Protein AF-A0A0J8RF23-F1 (afdb_monomer_lite)

Foldseek 3Di:
DDDPVVVVVVVVVVVVVVVVVVVCVVVCVLVVLVVCLVVQAAPVRDGQDQCDPVDNVVSVVVSSVCNVCVCLPVCPPVVNVVVVVVVVVVVVVVVVVLVVCLPDPVCAPPPSNPDNDDDD

Secondary structure (DSSP, 8-state):
---HHHHHHHHHHHHHHHHHHHHHHHTSHHHHHHHHHHHTB-TTSPBPPS-SSS-HHHHHHHHHHHHHHHHHHS-SSHHHHHHHHHHHHHHHHHHHHHHHHHHSGGGTTSTT-S--SPP-

pLDD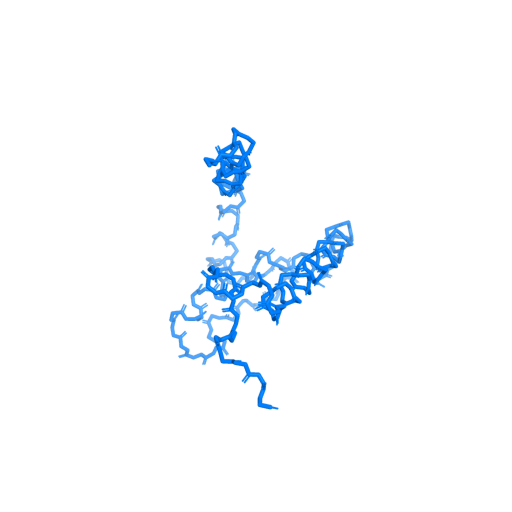T: mean 87.04, std 8.85, range [48.12, 95.38]

Sequence (120 aa):
MPSPLMFCILAFSGWALISMFYFTYRNGHLASLQQIIDSGILPGGERLEAAITGVSLLDQILVSFIPFFYPIVDGSTPNLSLQSVNFAGTLAAIWTLVSLEAMRAGSRGRLIAIYDKPWK

Organism: NCBI:txid396776

Structure (mmCIF, N/CA/C/O backbone):
data_AF-A0A0J8RF23-F1
#
_entry.id   AF-A0A0J8RF23-F1
#
loop_
_atom_site.group_PDB
_atom_site.id
_atom_site.type_symbol
_atom_site.label_atom_id
_atom_site.label_alt_id
_atom_site.label_comp_id
_atom_site.label_asym_id
_atom_site.label_entity_id
_atom_site.label_seq_id
_atom_site.pdbx_PDB_ins_code
_atom_site.Cartn_x
_atom_site.Cartn_y
_atom_site.Cartn_z
_atom_site.occupancy
_atom_site.B_iso_or_equiv
_atom_site.auth_seq_id
_atom_site.auth_comp_id
_atom_site.auth_asym_id
_atom_site.auth_atom_id
_atom_site.pdbx_PDB_model_num
ATOM 1 N N . MET A 1 1 ? 16.585 11.578 -28.214 1.00 56.00 1 MET A N 1
ATOM 2 C CA . MET A 1 1 ? 16.085 12.664 -27.344 1.00 56.00 1 MET A CA 1
ATOM 3 C C . MET A 1 1 ? 14.808 12.171 -26.679 1.00 56.00 1 MET A C 1
ATOM 5 O O . MET A 1 1 ? 14.023 11.545 -27.387 1.00 56.00 1 MET A O 1
ATOM 9 N N . PRO A 1 2 ? 14.620 12.345 -25.360 1.00 73.25 2 PRO A N 1
ATOM 10 C CA . PRO A 1 2 ? 13.382 11.937 -24.699 1.00 73.25 2 PRO A CA 1
ATOM 11 C C . PRO A 1 2 ? 12.194 12.702 -25.292 1.00 73.25 2 PRO A C 1
ATOM 13 O O . PRO A 1 2 ? 12.288 13.904 -25.536 1.00 73.25 2 PRO A O 1
ATOM 16 N N . SER A 1 3 ? 11.101 11.995 -25.578 1.00 88.25 3 SER A N 1
ATOM 17 C CA . SER A 1 3 ? 9.899 12.609 -26.137 1.00 88.25 3 SER A CA 1
ATOM 18 C C . SER A 1 3 ? 9.206 13.482 -25.080 1.00 88.25 3 SER A C 1
ATOM 20 O O . SER A 1 3 ? 9.262 13.159 -23.891 1.00 88.25 3 SER A O 1
ATOM 22 N N . PRO A 1 4 ? 8.510 14.564 -25.474 1.00 87.75 4 PRO A N 1
ATOM 23 C CA . PRO A 1 4 ? 7.766 15.412 -24.535 1.00 87.75 4 PRO A CA 1
ATOM 24 C C . PRO A 1 4 ? 6.746 14.614 -23.701 1.00 87.75 4 PRO A C 1
ATOM 26 O O . PRO A 1 4 ? 6.543 14.890 -22.523 1.00 87.75 4 PRO A O 1
ATOM 29 N N . LEU A 1 5 ? 6.185 13.552 -24.285 1.00 91.06 5 LEU A N 1
ATOM 30 C CA . LEU A 1 5 ? 5.234 12.643 -23.645 1.00 91.06 5 LEU A CA 1
ATOM 31 C C . LEU A 1 5 ? 5.846 11.913 -22.431 1.00 91.06 5 LEU A C 1
ATOM 33 O O . LEU A 1 5 ? 5.171 11.736 -21.419 1.00 91.06 5 LEU A O 1
ATOM 37 N N . MET A 1 6 ? 7.136 11.561 -22.481 1.00 88.12 6 MET A N 1
ATOM 38 C CA . MET A 1 6 ? 7.831 10.908 -21.364 1.00 88.12 6 MET A CA 1
ATOM 39 C C . MET A 1 6 ? 7.829 11.782 -20.104 1.00 88.12 6 MET A C 1
ATOM 41 O O . MET A 1 6 ? 7.566 11.291 -19.008 1.00 88.12 6 MET A O 1
ATOM 45 N N . PHE A 1 7 ? 8.073 13.084 -20.260 1.00 89.94 7 PHE A N 1
ATOM 46 C CA . PHE A 1 7 ? 8.054 14.027 -19.142 1.00 89.94 7 PHE A CA 1
ATOM 47 C C . PHE A 1 7 ? 6.647 14.199 -18.572 1.00 89.94 7 PHE A C 1
ATOM 49 O O . PHE A 1 7 ? 6.491 14.236 -17.354 1.00 89.94 7 PHE A O 1
ATOM 56 N N . CYS A 1 8 ? 5.620 14.227 -19.428 1.00 93.62 8 CYS A N 1
ATOM 57 C CA . CYS A 1 8 ? 4.230 14.268 -18.981 1.00 93.62 8 CYS A CA 1
ATOM 58 C C . CYS A 1 8 ? 3.862 13.030 -18.153 1.00 93.62 8 CYS A C 1
ATOM 60 O O . CYS A 1 8 ? 3.289 13.179 -17.079 1.00 93.62 8 CYS A O 1
ATOM 62 N N . ILE A 1 9 ? 4.225 11.822 -18.605 1.00 92.12 9 ILE A N 1
ATOM 63 C CA . ILE A 1 9 ? 3.955 10.583 -17.854 1.00 92.12 9 ILE A CA 1
ATOM 64 C C . ILE A 1 9 ? 4.638 10.618 -16.485 1.00 92.12 9 ILE A C 1
ATOM 66 O O . ILE A 1 9 ? 3.999 10.317 -15.480 1.00 92.12 9 ILE A O 1
ATOM 70 N N . LEU A 1 10 ? 5.914 11.011 -16.424 1.00 91.44 10 LEU A N 1
ATOM 71 C CA . LEU A 1 10 ? 6.646 11.086 -15.158 1.00 91.44 10 LEU A CA 1
ATOM 72 C C . LEU A 1 10 ? 6.042 12.128 -14.209 1.00 91.44 10 LEU A C 1
ATOM 74 O O . LEU A 1 10 ? 5.865 11.845 -13.024 1.00 91.44 10 LEU A O 1
ATOM 78 N N . ALA A 1 11 ? 5.669 13.300 -14.727 1.00 93.69 11 ALA A N 1
ATOM 79 C CA . ALA A 1 11 ? 5.024 14.345 -13.941 1.00 93.69 11 ALA A CA 1
ATOM 80 C C . ALA A 1 11 ? 3.664 13.888 -13.393 1.00 93.69 11 ALA A C 1
ATOM 82 O O . ALA A 1 11 ? 3.404 14.042 -12.200 1.00 93.69 11 ALA A O 1
ATOM 83 N N . PHE A 1 12 ? 2.819 13.269 -14.226 1.00 95.25 12 PHE A N 1
ATOM 84 C CA . PHE A 1 12 ? 1.523 12.750 -13.786 1.00 95.25 12 PHE A CA 1
ATOM 85 C C . PHE A 1 12 ? 1.660 11.593 -12.800 1.00 95.25 12 PHE A C 1
ATOM 87 O O . PHE A 1 12 ? 0.909 11.544 -11.832 1.00 95.25 12 PHE A O 1
ATOM 94 N N . SER A 1 13 ? 2.631 10.698 -12.991 1.00 91.75 13 SER A N 1
ATOM 95 C CA . SER A 1 13 ? 2.901 9.617 -12.040 1.00 91.75 13 SER A CA 1
ATOM 96 C C . SER A 1 13 ? 3.359 10.161 -10.686 1.00 91.75 13 SER A C 1
ATOM 98 O O . SER A 1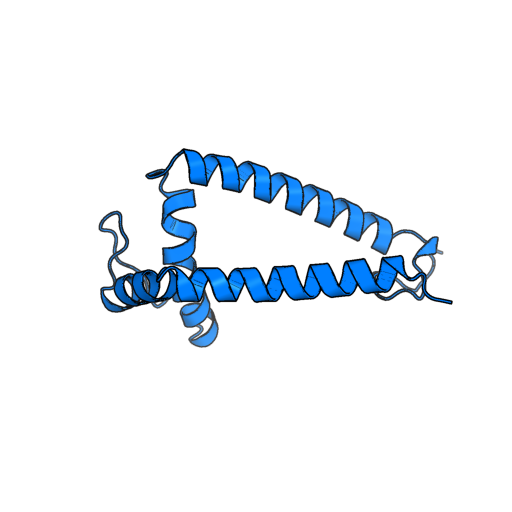 13 ? 2.882 9.703 -9.650 1.00 91.75 13 SER A O 1
ATOM 100 N N . GLY A 1 14 ? 4.259 11.150 -10.679 1.00 93.38 14 GLY A N 1
ATOM 101 C CA . GLY A 1 14 ? 4.708 11.804 -9.449 1.00 93.38 14 GLY A CA 1
ATOM 102 C C . GLY A 1 14 ? 3.565 12.529 -8.739 1.00 93.38 14 GLY A C 1
ATOM 103 O O . GLY A 1 14 ? 3.375 12.366 -7.535 1.00 93.38 14 GLY A O 1
ATOM 104 N N . TRP A 1 15 ? 2.747 13.264 -9.497 1.00 95.38 15 TRP A N 1
ATOM 105 C CA . TRP A 1 15 ? 1.552 13.920 -8.973 1.00 95.38 15 TRP A CA 1
ATOM 106 C C . TRP A 1 15 ? 0.548 12.922 -8.391 1.00 95.38 15 TRP A C 1
ATOM 108 O O . TRP A 1 15 ? 0.058 13.134 -7.284 1.00 95.38 15 TRP A O 1
ATOM 118 N N . ALA A 1 16 ? 0.269 11.820 -9.093 1.00 92.00 16 ALA A N 1
ATOM 119 C CA . ALA A 1 16 ? -0.657 10.789 -8.636 1.00 92.00 16 ALA A CA 1
ATOM 120 C C . ALA A 1 16 ? -0.241 10.242 -7.261 1.00 92.00 16 ALA A C 1
ATOM 122 O O . ALA A 1 16 ? -1.064 10.225 -6.344 1.00 92.00 16 ALA A O 1
ATOM 123 N N . LEU A 1 17 ? 1.044 9.910 -7.084 1.00 90.25 17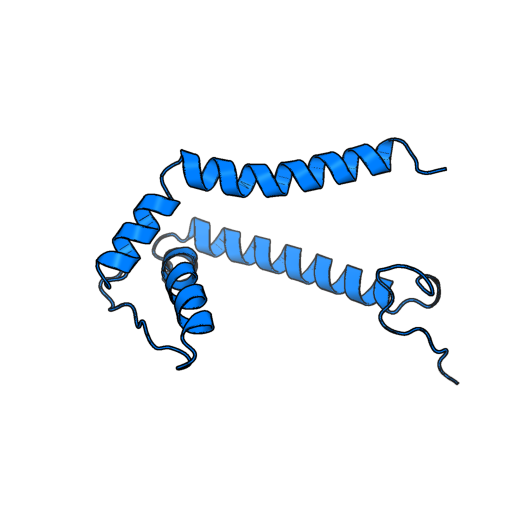 LEU A N 1
ATOM 124 C CA . LEU A 1 17 ? 1.585 9.443 -5.804 1.00 90.25 17 LEU A CA 1
ATOM 125 C C . LEU A 1 17 ? 1.409 10.482 -4.690 1.00 90.25 17 LEU A C 1
ATOM 127 O O . LEU A 1 17 ? 0.902 10.151 -3.622 1.00 90.25 17 LEU A O 1
ATOM 131 N N . ILE A 1 18 ? 1.767 11.744 -4.936 1.00 93.88 18 ILE A N 1
ATOM 132 C CA . ILE A 1 18 ? 1.650 12.812 -3.929 1.00 93.88 18 ILE A CA 1
ATOM 133 C C . ILE A 1 18 ? 0.182 13.065 -3.566 1.00 93.88 18 ILE A C 1
ATOM 135 O O . ILE A 1 18 ? -0.165 13.192 -2.389 1.00 93.88 18 ILE A O 1
ATOM 139 N N . SER A 1 19 ? -0.692 13.119 -4.571 1.00 93.31 19 SER A N 1
ATOM 140 C CA . SER A 1 19 ? -2.112 13.410 -4.387 1.00 93.31 19 SER A CA 1
ATOM 141 C C . SER A 1 19 ? -2.822 12.342 -3.553 1.00 93.31 19 SER A C 1
ATOM 143 O O . SER A 1 19 ? -3.653 12.690 -2.716 1.00 93.31 19 SER A O 1
ATOM 145 N N . MET A 1 20 ? -2.444 11.065 -3.693 1.00 88.50 20 MET A N 1
ATOM 146 C CA . MET A 1 20 ? -2.982 9.963 -2.890 1.00 88.50 20 MET A CA 1
ATOM 147 C C . MET A 1 20 ? -2.792 10.213 -1.386 1.00 88.50 20 MET A C 1
ATOM 149 O O . MET A 1 20 ? -3.753 10.142 -0.615 1.00 88.50 20 MET A O 1
ATOM 153 N N . PHE A 1 21 ? -1.578 10.575 -0.962 1.00 86.25 21 PHE A N 1
ATOM 154 C CA . PHE A 1 21 ? -1.300 10.896 0.441 1.00 86.25 21 PHE A CA 1
ATOM 155 C C . PHE A 1 21 ? -1.967 12.202 0.873 1.00 86.25 21 PHE A C 1
ATOM 157 O O . PHE A 1 21 ? -2.541 12.273 1.960 1.00 86.25 21 PHE A O 1
ATOM 164 N N . TYR A 1 22 ? -1.953 13.221 0.009 1.00 92.44 22 TYR A N 1
ATOM 165 C CA . TYR A 1 22 ? -2.566 14.513 0.306 1.00 92.44 22 TYR A CA 1
ATOM 166 C C . TYR A 1 22 ? -4.071 14.393 0.577 1.00 92.44 22 TYR A C 1
ATOM 168 O O . TYR A 1 22 ? -4.562 14.921 1.575 1.00 92.44 22 TYR A O 1
ATOM 176 N N . PHE A 1 23 ? -4.811 13.669 -0.267 1.00 92.00 23 PHE A N 1
ATOM 177 C CA . PHE A 1 23 ? -6.247 13.473 -0.074 1.00 92.00 23 PHE A CA 1
ATOM 178 C C . PHE A 1 23 ? -6.555 12.653 1.179 1.00 92.00 23 PHE A C 1
ATOM 180 O O . PHE A 1 23 ? -7.476 13.014 1.906 1.00 92.00 23 PHE A O 1
ATOM 187 N N . THR A 1 24 ? -5.756 11.623 1.472 1.00 87.25 24 THR A N 1
ATOM 188 C CA . THR A 1 24 ? -5.907 10.784 2.679 1.00 87.25 24 THR A CA 1
ATOM 189 C C . THR A 1 24 ? -5.625 11.561 3.971 1.00 87.25 24 THR A C 1
ATOM 191 O O . THR A 1 24 ? -6.203 11.294 5.024 1.00 87.25 24 THR A O 1
ATOM 194 N N . TYR A 1 25 ? -4.744 12.557 3.911 1.00 88.75 25 TYR A N 1
ATOM 195 C CA . TYR A 1 25 ? -4.542 13.482 5.020 1.00 88.75 25 TYR A CA 1
ATOM 196 C C . TYR A 1 25 ? -5.719 14.459 5.155 1.00 88.75 25 TYR A C 1
ATOM 198 O O . TYR A 1 25 ? -6.256 14.659 6.243 1.00 88.75 25 TYR A O 1
ATOM 206 N N . ARG A 1 26 ? -6.162 15.053 4.041 1.00 92.88 26 ARG A N 1
ATOM 207 C CA . ARG A 1 26 ? -7.204 16.093 4.031 1.00 92.88 26 ARG A CA 1
ATOM 208 C C . ARG A 1 26 ? -8.606 15.586 4.347 1.00 92.88 26 ARG A C 1
ATOM 210 O O . ARG A 1 26 ? -9.400 16.362 4.869 1.00 92.88 26 ARG A O 1
ATOM 217 N N . ASN A 1 27 ? -8.918 14.337 4.024 1.00 90.94 27 ASN A N 1
ATOM 218 C CA . ASN A 1 27 ? -10.224 13.736 4.298 1.00 90.94 27 ASN A CA 1
ATOM 219 C C . ASN A 1 27 ? -10.352 13.195 5.738 1.00 90.94 27 ASN A C 1
ATOM 221 O O . ASN A 1 27 ? -11.396 12.649 6.079 1.00 90.94 27 ASN A O 1
ATOM 225 N N . GLY A 1 28 ? -9.315 13.339 6.574 1.00 90.50 28 GLY A N 1
ATOM 226 C CA . GLY A 1 28 ? -9.318 12.894 7.969 1.00 90.50 28 GLY A CA 1
ATOM 227 C C . GLY A 1 28 ? -9.090 11.393 8.164 1.00 90.50 28 GLY A C 1
ATOM 228 O O . GLY A 1 28 ? -9.044 10.941 9.304 1.00 90.50 28 GLY A O 1
ATOM 229 N N . HIS A 1 29 ? -8.883 10.622 7.091 1.00 88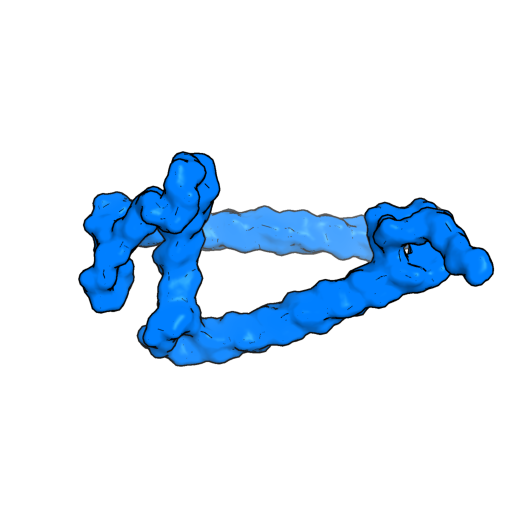.94 29 HIS A N 1
ATOM 230 C CA . HIS A 1 29 ? -8.737 9.168 7.168 1.00 88.94 29 HIS A CA 1
ATOM 231 C C . HIS A 1 29 ? -7.551 8.746 8.043 1.00 88.94 29 HIS A C 1
ATOM 233 O O . HIS A 1 29 ? -7.686 7.855 8.877 1.00 88.94 29 HIS A O 1
ATOM 239 N N . LEU A 1 30 ? -6.404 9.427 7.922 1.00 89.00 30 LEU A N 1
ATOM 240 C CA . LEU A 1 30 ? -5.247 9.156 8.788 1.00 89.00 30 LEU A CA 1
ATOM 241 C C . LEU A 1 30 ? -5.554 9.390 10.274 1.00 89.00 30 LEU A C 1
ATOM 243 O O . LEU A 1 30 ? -5.097 8.623 11.115 1.00 89.00 30 LEU A O 1
ATOM 247 N N . ALA A 1 31 ? -6.348 10.413 10.600 1.00 90.56 31 ALA A N 1
ATOM 248 C CA . ALA A 1 31 ? -6.731 10.687 11.983 1.00 90.56 31 ALA A CA 1
ATOM 249 C C . ALA A 1 31 ? -7.656 9.591 12.536 1.00 90.56 31 ALA A C 1
ATOM 251 O O . ALA A 1 31 ? -7.485 9.168 13.676 1.00 90.56 31 ALA A O 1
ATOM 252 N N . SER A 1 32 ? -8.587 9.083 11.723 1.00 89.69 32 SER A N 1
ATOM 253 C CA . SER A 1 32 ? -9.448 7.957 12.103 1.00 89.69 32 SER A CA 1
ATOM 254 C C . SER A 1 32 ? -8.659 6.664 12.323 1.00 89.69 32 SER A C 1
ATOM 256 O O . SER A 1 32 ? -8.929 5.944 13.279 1.00 89.69 32 SER A O 1
ATOM 258 N N . LEU A 1 33 ? -7.652 6.378 11.490 1.00 90.44 33 LEU A N 1
ATOM 259 C CA . LEU A 1 33 ? -6.777 5.219 11.698 1.00 90.44 33 LEU A CA 1
ATOM 260 C C . LEU A 1 33 ? -5.974 5.343 12.991 1.00 90.44 33 LEU A C 1
ATOM 262 O O . LEU A 1 33 ? -5.887 4.373 13.737 1.00 90.44 33 LEU A O 1
ATOM 266 N N . GLN A 1 34 ? -5.438 6.531 13.283 1.00 90.50 34 GLN A N 1
ATOM 267 C CA . GLN A 1 34 ? -4.709 6.761 14.528 1.00 90.50 34 GLN A CA 1
ATOM 268 C C . GLN A 1 34 ? -5.602 6.517 15.749 1.00 90.50 34 GLN A C 1
ATOM 270 O O . GLN A 1 34 ? -5.180 5.845 16.679 1.00 90.50 34 GLN A O 1
ATOM 275 N N . GLN A 1 35 ? -6.860 6.965 15.712 1.00 91.56 35 GLN A N 1
ATOM 276 C CA . GLN A 1 35 ? -7.824 6.689 16.783 1.00 91.56 35 GLN A CA 1
ATOM 277 C C . GLN A 1 35 ? -8.074 5.187 16.977 1.00 91.56 35 GLN A C 1
ATOM 279 O O . GLN A 1 35 ? -8.167 4.730 18.113 1.00 91.56 35 GLN A O 1
ATOM 284 N N . ILE A 1 36 ? -8.155 4.409 15.891 1.00 90.69 36 ILE A N 1
ATOM 285 C CA . ILE A 1 36 ? -8.308 2.948 15.967 1.00 90.69 36 ILE A CA 1
ATOM 286 C C . ILE A 1 36 ? -7.070 2.319 16.615 1.00 90.69 36 ILE A C 1
ATOM 288 O O . ILE A 1 36 ? -7.207 1.509 17.531 1.00 90.69 36 ILE A O 1
ATOM 292 N N . ILE A 1 37 ? -5.874 2.736 16.194 1.00 90.38 37 ILE A N 1
ATOM 293 C CA . ILE A 1 37 ? -4.603 2.257 16.751 1.00 90.38 37 ILE A CA 1
ATOM 294 C C . ILE A 1 37 ? -4.510 2.584 18.246 1.00 90.38 37 ILE A C 1
ATOM 296 O O . ILE A 1 37 ? -4.217 1.695 19.043 1.00 90.38 37 ILE A O 1
ATOM 300 N N . ASP A 1 38 ? -4.830 3.821 18.633 1.00 90.25 38 ASP A N 1
ATOM 301 C CA . ASP A 1 38 ? -4.794 4.281 20.025 1.00 90.25 38 ASP A CA 1
ATOM 302 C C . ASP A 1 38 ? -5.827 3.552 20.897 1.00 90.25 38 ASP A C 1
ATOM 304 O O . ASP A 1 38 ? -5.564 3.244 22.059 1.00 90.25 38 ASP A O 1
ATOM 308 N N . SER A 1 39 ? -7.004 3.247 20.338 1.00 90.75 39 SER A N 1
ATOM 309 C CA . SER A 1 39 ? -8.043 2.480 21.033 1.00 90.75 39 SER A CA 1
ATOM 310 C C . SER A 1 39 ? -7.688 0.999 21.199 1.00 90.75 39 SER A C 1
ATOM 312 O O . SER A 1 39 ? -8.207 0.341 22.101 1.00 90.75 39 SER A O 1
ATOM 314 N N . GLY A 1 40 ? -6.823 0.461 20.331 1.00 90.38 40 GLY A N 1
ATOM 315 C CA . GLY A 1 40 ? -6.461 -0.955 20.299 1.00 90.38 40 GLY A CA 1
ATOM 316 C C . GLY A 1 40 ? -7.615 -1.895 19.930 1.00 90.38 40 GLY A C 1
ATOM 317 O O . GLY A 1 40 ? -7.508 -3.102 20.157 1.00 90.38 40 GLY A O 1
ATOM 318 N N . ILE A 1 41 ? -8.721 -1.367 19.395 1.00 90.56 41 ILE A N 1
ATOM 319 C CA . ILE A 1 41 ? -9.921 -2.128 19.033 1.00 90.56 41 ILE A CA 1
ATOM 320 C C . ILE A 1 41 ? -10.257 -1.842 17.570 1.00 90.56 41 ILE A C 1
ATOM 322 O O . ILE A 1 41 ? -10.442 -0.695 17.169 1.00 90.56 41 ILE A O 1
ATOM 326 N N . LEU A 1 42 ? -10.337 -2.899 16.767 1.00 89.00 42 LEU A N 1
ATOM 327 C CA . LEU A 1 42 ? -10.722 -2.840 15.364 1.00 89.00 42 LEU A CA 1
ATOM 328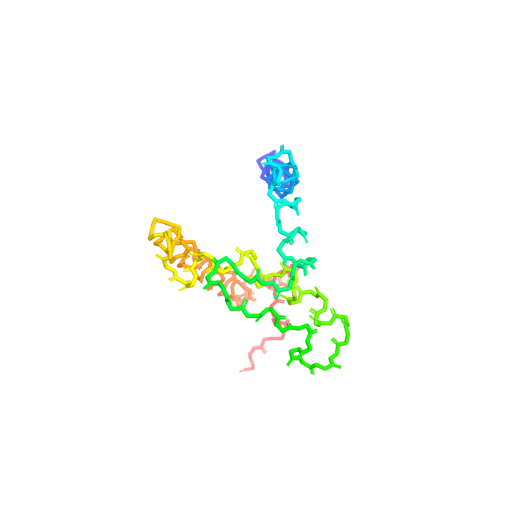 C C . LEU A 1 42 ? -12.217 -2.512 15.217 1.00 89.00 42 LEU A C 1
ATOM 330 O O . LEU A 1 42 ? -12.998 -2.785 16.128 1.00 89.00 42 LEU A O 1
ATOM 334 N N . PRO A 1 43 ? -12.655 -1.980 14.060 1.00 84.75 43 PRO A N 1
ATOM 335 C CA . PRO A 1 43 ? -14.059 -1.629 13.830 1.00 84.75 43 PRO A CA 1
ATOM 336 C C . PRO A 1 43 ? -15.062 -2.770 14.075 1.00 84.75 43 PRO A C 1
ATOM 338 O O . PRO A 1 43 ? -16.200 -2.499 14.445 1.00 84.75 43 PRO A O 1
ATOM 341 N N . GLY A 1 44 ? -14.646 -4.032 13.909 1.00 83.44 44 GLY A N 1
ATOM 342 C CA . GLY A 1 44 ? -15.460 -5.221 14.202 1.00 83.44 44 GLY A CA 1
ATOM 343 C C . GLY A 1 44 ? -15.496 -5.640 15.679 1.00 83.44 44 GLY A C 1
ATOM 344 O O . GLY A 1 44 ? -16.127 -6.637 16.015 1.00 83.44 44 GLY A O 1
ATOM 345 N N . GLY A 1 45 ? -14.833 -4.902 16.578 1.00 85.38 45 GLY A N 1
ATOM 346 C CA . GLY A 1 45 ? -14.769 -5.189 18.018 1.00 85.38 45 GLY A CA 1
ATOM 347 C C . GLY A 1 45 ? -13.623 -6.114 18.442 1.00 85.38 45 GLY A C 1
ATOM 348 O O . GLY A 1 45 ? -13.454 -6.383 19.631 1.00 85.38 45 GLY A O 1
ATOM 349 N N . GLU A 1 46 ? -12.815 -6.586 17.494 1.00 87.88 46 GLU A N 1
ATOM 350 C CA . GLU A 1 46 ? -11.631 -7.407 17.754 1.00 87.88 46 GLU A CA 1
ATOM 351 C C . GLU A 1 46 ? -10.471 -6.566 18.305 1.00 87.88 46 GLU A C 1
ATOM 353 O O . GLU A 1 46 ? -10.357 -5.374 18.024 1.00 87.88 46 GLU A O 1
ATOM 358 N N . ARG A 1 47 ? -9.576 -7.174 19.090 1.00 90.44 47 ARG A N 1
ATOM 359 C CA . ARG A 1 47 ? -8.395 -6.471 19.614 1.00 90.44 47 ARG A CA 1
ATOM 360 C C . ARG A 1 47 ? -7.309 -6.392 18.544 1.00 90.44 47 ARG A C 1
ATOM 362 O O . ARG A 1 47 ? -6.995 -7.392 17.908 1.00 90.44 47 ARG A O 1
ATOM 369 N N . LEU A 1 48 ? -6.703 -5.218 18.395 1.00 87.69 48 LEU A N 1
ATOM 370 C CA . LEU A 1 48 ? -5.542 -5.019 17.535 1.00 87.69 48 LEU A CA 1
ATOM 371 C C . LEU A 1 48 ? -4.288 -5.548 18.239 1.00 87.69 48 LEU A C 1
ATOM 373 O O . LEU A 1 48 ? -3.886 -5.033 19.285 1.00 87.69 48 LEU A O 1
ATOM 377 N N . GLU A 1 49 ? -3.661 -6.575 17.669 1.00 86.38 49 GLU A N 1
ATOM 378 C CA . GLU A 1 49 ? -2.391 -7.082 18.183 1.00 86.38 49 GLU A CA 1
ATOM 379 C C . GLU A 1 49 ? -1.229 -6.179 17.761 1.00 86.38 49 GLU A C 1
ATOM 381 O O . GLU A 1 49 ? -0.990 -5.950 16.577 1.00 86.38 49 GLU A O 1
ATOM 386 N N . ALA A 1 50 ? -0.492 -5.676 18.753 1.00 83.12 50 ALA A N 1
ATOM 387 C CA . ALA A 1 50 ? 0.659 -4.801 18.535 1.00 83.12 50 ALA A CA 1
ATOM 388 C C . ALA A 1 50 ? 1.988 -5.554 18.352 1.00 83.12 50 ALA A C 1
ATOM 390 O O . ALA A 1 50 ? 2.988 -4.938 18.000 1.00 83.12 50 ALA A O 1
ATOM 391 N N . ALA A 1 51 ? 2.013 -6.864 18.612 1.00 86.44 51 ALA A N 1
ATOM 392 C CA . ALA A 1 51 ? 3.201 -7.710 18.533 1.00 86.44 51 ALA A CA 1
ATOM 393 C C . ALA A 1 51 ? 2.919 -8.902 17.610 1.00 86.44 51 ALA A C 1
ATOM 395 O O . ALA A 1 51 ? 2.512 -9.964 18.068 1.00 86.44 51 ALA A O 1
ATOM 396 N N . ILE A 1 52 ? 3.095 -8.699 16.304 1.00 86.50 52 ILE A N 1
ATOM 397 C CA . ILE A 1 52 ? 2.694 -9.662 15.265 1.00 86.50 52 ILE A CA 1
ATOM 398 C C . ILE A 1 52 ? 3.879 -10.543 14.873 1.00 86.50 52 ILE A C 1
ATOM 400 O O . ILE A 1 52 ? 3.772 -11.761 14.762 1.00 86.50 52 ILE A O 1
ATOM 404 N N . THR A 1 53 ? 5.029 -9.913 14.650 1.00 89.38 53 THR A N 1
ATOM 405 C CA . THR A 1 53 ? 6.266 -10.551 14.188 1.00 89.38 53 THR A CA 1
ATOM 406 C C . THR A 1 53 ? 7.345 -10.570 15.266 1.00 89.38 53 THR A C 1
ATOM 408 O O . THR A 1 53 ? 8.300 -11.337 15.158 1.00 89.38 53 THR A O 1
ATOM 411 N N . GLY A 1 54 ? 7.210 -9.734 16.303 1.00 88.88 54 GLY A N 1
ATOM 412 C CA . GLY A 1 54 ? 8.194 -9.567 17.374 1.00 88.88 54 GLY A CA 1
ATOM 413 C C . GLY A 1 54 ? 9.334 -8.607 17.018 1.00 88.88 54 GLY A C 1
ATOM 414 O O . GLY A 1 54 ? 10.196 -8.338 17.856 1.00 88.88 54 GLY A O 1
ATOM 415 N N . VAL A 1 55 ? 9.351 -8.066 15.795 1.00 93.44 55 VAL A N 1
ATOM 416 C CA . VAL A 1 55 ? 10.302 -7.040 15.357 1.00 93.44 55 VAL A CA 1
ATOM 417 C C . VAL A 1 55 ? 9.616 -5.682 15.433 1.00 93.44 55 VAL A C 1
ATOM 419 O O . VAL A 1 55 ? 8.743 -5.380 14.625 1.00 93.44 55 VAL A O 1
ATOM 422 N N . SER A 1 56 ? 10.057 -4.830 16.361 1.00 88.06 56 SER A N 1
ATOM 423 C CA . SER A 1 56 ? 9.381 -3.565 16.697 1.00 88.06 56 SER A CA 1
ATOM 424 C C . SER A 1 56 ? 9.087 -2.658 15.497 1.00 88.06 56 SER A C 1
ATOM 426 O O . SER A 1 56 ? 7.992 -2.114 15.396 1.00 88.06 56 SER A O 1
ATOM 428 N N . LEU A 1 57 ? 10.036 -2.506 14.568 1.00 89.00 57 LEU A N 1
ATOM 429 C CA . LEU A 1 57 ? 9.846 -1.685 13.368 1.00 89.00 57 LEU A CA 1
ATOM 430 C C . LEU A 1 57 ? 8.779 -2.275 12.435 1.00 89.00 57 LEU A C 1
ATOM 432 O O . LEU A 1 57 ? 7.969 -1.548 11.868 1.00 89.00 57 LEU A O 1
ATOM 436 N N . LEU A 1 58 ? 8.795 -3.596 12.266 1.00 89.38 58 LEU A N 1
ATOM 437 C CA . LEU A 1 58 ? 7.884 -4.292 11.365 1.00 89.38 58 LEU A CA 1
ATOM 438 C C . LEU A 1 58 ? 6.468 -4.302 11.945 1.00 89.38 58 LEU A C 1
ATOM 440 O O . LEU A 1 58 ? 5.504 -4.045 11.229 1.00 89.38 58 LEU A O 1
ATOM 444 N N . ASP A 1 59 ? 6.369 -4.492 13.257 1.00 90.62 59 ASP A N 1
ATOM 445 C CA . ASP A 1 59 ? 5.117 -4.442 13.998 1.00 90.62 59 ASP A CA 1
ATOM 446 C C . ASP A 1 59 ? 4.488 -3.043 13.950 1.00 90.62 59 ASP A C 1
ATOM 448 O O . ASP A 1 59 ? 3.299 -2.933 13.678 1.00 90.62 59 ASP A O 1
ATOM 452 N N . GLN A 1 60 ? 5.264 -1.958 14.078 1.00 88.50 60 GLN A N 1
ATOM 453 C CA . GLN A 1 60 ? 4.743 -0.586 13.914 1.00 88.50 60 GLN A CA 1
ATOM 454 C C . GLN A 1 60 ? 4.116 -0.348 12.533 1.00 88.50 60 GLN A C 1
ATOM 456 O O . GLN A 1 60 ? 3.064 0.288 12.409 1.00 88.50 60 GLN A O 1
ATOM 461 N N . ILE A 1 61 ? 4.762 -0.868 11.489 1.00 89.94 61 ILE A N 1
ATOM 462 C CA . ILE A 1 61 ? 4.271 -0.768 10.115 1.00 89.94 61 ILE A CA 1
ATOM 463 C C . ILE A 1 61 ? 2.983 -1.587 9.958 1.00 89.94 61 ILE A C 1
ATOM 465 O O . ILE A 1 61 ? 1.986 -1.084 9.440 1.00 89.94 61 ILE A O 1
ATOM 469 N N . LEU A 1 62 ? 2.974 -2.831 10.438 1.00 89.69 62 LEU A N 1
ATOM 470 C CA . LEU A 1 62 ? 1.818 -3.725 10.349 1.00 89.69 62 LEU A CA 1
ATOM 471 C C . LEU A 1 62 ? 0.614 -3.203 11.141 1.00 89.69 62 LEU A C 1
ATOM 473 O O . LEU A 1 62 ? -0.492 -3.185 10.609 1.00 89.69 62 LEU A O 1
ATOM 477 N N . VAL A 1 63 ? 0.827 -2.704 12.360 1.00 91.81 63 VAL A N 1
ATOM 478 C CA . VAL A 1 63 ? -0.211 -2.095 13.211 1.00 91.81 63 VAL A CA 1
ATOM 479 C C . VAL A 1 63 ? -0.861 -0.893 12.529 1.00 91.81 63 VAL A C 1
ATOM 481 O O . VAL A 1 63 ? -2.052 -0.662 12.703 1.00 91.81 63 VAL A O 1
ATOM 484 N N . SER A 1 64 ? -0.110 -0.162 11.704 1.00 87.88 64 SER A N 1
ATOM 485 C CA . SER A 1 64 ? -0.645 0.952 10.916 1.00 87.88 64 SER A CA 1
ATOM 486 C C . SER A 1 64 ? -1.451 0.477 9.697 1.00 87.88 64 SER A C 1
ATOM 488 O O . SER A 1 64 ? -2.451 1.095 9.329 1.00 87.88 64 SER A O 1
ATOM 490 N N . PHE A 1 65 ? -1.044 -0.629 9.064 1.00 89.88 65 PHE A N 1
ATOM 491 C CA . PHE A 1 65 ? -1.708 -1.173 7.875 1.00 89.88 65 PHE A CA 1
ATOM 492 C C . PHE A 1 65 ? -2.939 -2.033 8.175 1.00 89.88 65 PHE A C 1
ATOM 494 O O . PHE A 1 65 ? -3.869 -2.037 7.370 1.00 89.88 65 PHE A O 1
ATOM 501 N N . ILE A 1 66 ? -2.987 -2.746 9.302 1.00 91.94 66 ILE A N 1
ATOM 502 C CA . ILE A 1 66 ? -4.117 -3.629 9.628 1.00 91.94 66 ILE A CA 1
ATOM 503 C C . ILE A 1 66 ? -5.443 -2.852 9.666 1.00 91.94 66 ILE A C 1
ATOM 505 O O . ILE A 1 66 ? -6.344 -3.227 8.915 1.00 91.94 66 ILE A O 1
ATOM 509 N N . PRO A 1 67 ? -5.584 -1.742 10.419 1.00 91.06 67 PRO A N 1
ATOM 510 C CA . PRO A 1 67 ? -6.815 -0.952 10.424 1.00 91.06 67 PRO A CA 1
ATOM 511 C C . PRO A 1 67 ? -7.183 -0.392 9.046 1.00 91.06 67 PRO A C 1
ATOM 513 O O . PRO A 1 67 ? -8.362 -0.283 8.722 1.00 91.06 67 PRO A O 1
ATOM 516 N N . PHE A 1 68 ? -6.183 -0.069 8.217 1.00 89.19 68 PHE A N 1
ATOM 517 C CA . PHE A 1 68 ? -6.391 0.431 6.857 1.00 89.19 68 PHE A CA 1
ATOM 518 C C . PHE A 1 68 ? -7.031 -0.628 5.948 1.00 89.19 68 PHE A C 1
ATOM 520 O O . PHE A 1 68 ? -7.961 -0.324 5.202 1.00 89.19 68 PHE A O 1
ATOM 527 N N . PHE A 1 69 ? -6.547 -1.872 6.006 1.00 89.31 69 PHE A N 1
ATOM 528 C CA . PHE A 1 69 ? -7.043 -2.966 5.167 1.00 89.31 69 PHE A CA 1
ATOM 529 C C . PHE A 1 69 ? -8.222 -3.732 5.782 1.00 89.31 69 PHE A C 1
ATOM 531 O O . PHE A 1 69 ? -8.903 -4.459 5.061 1.00 89.31 69 PHE A O 1
ATOM 538 N N . TYR A 1 70 ? -8.509 -3.548 7.071 1.00 90.31 70 TYR A N 1
ATOM 539 C CA . TYR A 1 70 ? -9.586 -4.239 7.783 1.00 90.31 70 TYR A CA 1
ATOM 540 C C . TYR A 1 70 ? -10.944 -4.240 7.052 1.00 90.31 70 TYR A C 1
ATOM 542 O O . TYR A 1 70 ? -11.450 -5.330 6.784 1.00 90.31 70 TYR A O 1
ATOM 550 N N . PRO A 1 71 ? -11.520 -3.091 6.626 1.00 88.31 71 PRO A N 1
ATOM 551 C CA . PRO A 1 71 ? -12.836 -3.075 5.973 1.00 88.31 71 PRO A CA 1
ATOM 552 C C . PRO A 1 71 ? -12.865 -3.799 4.619 1.00 88.31 71 PRO A C 1
ATOM 554 O O . PRO A 1 71 ? -13.938 -4.160 4.137 1.00 88.31 71 PRO A O 1
ATOM 557 N N . ILE A 1 72 ? -11.698 -4.017 4.001 1.00 90.38 72 ILE A N 1
ATOM 558 C CA . ILE A 1 72 ? -11.574 -4.773 2.753 1.00 90.38 72 ILE A CA 1
ATOM 559 C C . ILE A 1 72 ? -11.747 -6.273 3.013 1.00 90.38 72 ILE A C 1
ATOM 561 O O . ILE A 1 72 ? -12.355 -6.959 2.190 1.00 90.38 72 ILE A O 1
ATOM 565 N N . VAL A 1 73 ? -11.220 -6.770 4.136 1.00 87.88 73 VAL A N 1
ATOM 566 C CA . VAL A 1 73 ? -11.178 -8.201 4.479 1.00 87.88 73 VAL A CA 1
ATOM 567 C C . VAL A 1 73 ? -12.410 -8.634 5.269 1.00 87.88 73 VAL A C 1
ATOM 569 O O . VAL A 1 73 ? -12.975 -9.682 4.976 1.00 87.88 73 VAL A O 1
ATOM 572 N N . ASP A 1 74 ? -12.850 -7.815 6.224 1.00 87.25 74 ASP A N 1
ATOM 573 C CA . ASP A 1 74 ? -14.016 -8.080 7.078 1.00 87.25 74 ASP A CA 1
ATOM 574 C C . ASP A 1 74 ? -15.342 -8.077 6.290 1.00 87.25 74 ASP A C 1
ATOM 576 O O . ASP A 1 74 ? -16.331 -8.689 6.680 1.00 87.25 74 ASP A O 1
ATOM 580 N N . GLY A 1 75 ? -15.375 -7.419 5.126 1.00 81.50 75 GLY A N 1
ATOM 581 C CA . GLY A 1 75 ? -16.541 -7.443 4.240 1.00 81.50 75 GLY A CA 1
ATOM 582 C C . GLY A 1 75 ? -17.708 -6.570 4.708 1.00 81.50 75 GLY A C 1
ATOM 583 O O . GLY A 1 75 ? -18.738 -6.525 4.035 1.00 81.50 75 GLY A O 1
ATOM 584 N N . SER A 1 76 ? -17.536 -5.798 5.787 1.00 86.62 76 SER A N 1
ATOM 585 C CA . SER A 1 76 ? -18.479 -4.761 6.238 1.00 86.62 76 SER A CA 1
ATOM 586 C C . SER A 1 76 ? -18.813 -3.729 5.153 1.00 86.62 76 SER A C 1
ATOM 588 O O . SER A 1 76 ? -19.869 -3.098 5.194 1.00 86.62 76 SER A O 1
ATOM 590 N N . THR A 1 77 ? -17.956 -3.589 4.135 1.00 88.06 77 THR A N 1
ATOM 591 C CA . THR A 1 77 ? -18.204 -2.757 2.950 1.00 88.06 77 THR A CA 1
ATOM 592 C C . THR A 1 77 ? -17.984 -3.549 1.651 1.00 88.06 77 THR A C 1
ATOM 594 O O . THR A 1 77 ? -16.927 -3.445 1.025 1.00 88.06 77 THR A O 1
ATOM 597 N N . PRO A 1 78 ? -18.998 -4.293 1.161 1.00 89.12 78 PRO A N 1
ATOM 598 C CA . PRO A 1 78 ? -18.849 -5.191 0.008 1.00 89.12 78 PRO A CA 1
ATOM 599 C C . PRO A 1 78 ? -18.332 -4.500 -1.260 1.00 89.12 78 PRO A C 1
ATOM 601 O O . PRO A 1 78 ? -17.597 -5.092 -2.047 1.00 89.12 78 PRO A O 1
ATOM 604 N N . ASN A 1 79 ? -18.679 -3.222 -1.448 1.00 92.38 79 ASN A N 1
ATOM 605 C CA . ASN A 1 79 ? -18.188 -2.414 -2.561 1.00 92.38 79 ASN A CA 1
ATOM 606 C C . ASN A 1 79 ? -16.661 -2.202 -2.510 1.00 92.38 79 ASN A C 1
ATOM 608 O O . ASN A 1 79 ? -16.000 -2.275 -3.543 1.00 92.38 79 ASN A O 1
ATOM 612 N N . LEU A 1 80 ? -16.089 -1.971 -1.321 1.00 89.19 80 LEU A N 1
ATOM 613 C CA . LEU A 1 80 ? -14.639 -1.810 -1.159 1.00 89.19 80 LEU A CA 1
ATOM 614 C C . LEU A 1 80 ? -13.910 -3.143 -1.338 1.00 89.19 80 LEU A C 1
ATOM 616 O O . LEU A 1 80 ? -12.877 -3.181 -2.006 1.00 89.19 80 LEU A O 1
ATOM 620 N N . SER A 1 81 ? -14.470 -4.236 -0.817 1.00 91.81 81 SER A N 1
ATOM 621 C CA . SER A 1 81 ? -13.940 -5.585 -1.042 1.00 91.81 81 SER A CA 1
ATOM 622 C C . SER A 1 81 ? -13.944 -5.962 -2.528 1.00 91.81 81 SER A C 1
ATOM 624 O O . SER A 1 81 ? -12.963 -6.493 -3.035 1.00 91.81 81 SER A O 1
ATOM 626 N N . LEU A 1 82 ? -15.003 -5.641 -3.277 1.00 92.31 82 LEU A N 1
ATOM 627 C CA . LEU A 1 82 ? -15.041 -5.907 -4.719 1.00 92.31 82 LEU A CA 1
ATOM 628 C C . LEU A 1 82 ? -14.041 -5.032 -5.493 1.00 92.31 82 LEU A C 1
ATOM 630 O O . LEU A 1 82 ? -13.349 -5.509 -6.397 1.00 92.31 82 LEU A O 1
ATOM 634 N N . GLN A 1 83 ? -13.928 -3.755 -5.120 1.00 92.62 83 GLN A N 1
ATOM 635 C CA . GLN A 1 83 ? -12.961 -2.837 -5.719 1.00 92.62 83 GLN A CA 1
ATOM 636 C C . GLN A 1 83 ? -11.514 -3.290 -5.472 1.00 92.62 83 GLN A C 1
ATOM 638 O O . GLN A 1 83 ? -10.671 -3.144 -6.362 1.00 92.62 83 GLN A O 1
ATOM 643 N N . SER A 1 84 ? -11.212 -3.861 -4.302 1.00 90.94 84 SER A N 1
ATOM 644 C CA . SER A 1 84 ? -9.871 -4.361 -3.990 1.00 90.94 84 SER A CA 1
ATOM 645 C C . SER A 1 84 ? -9.487 -5.559 -4.858 1.00 90.94 84 SER A C 1
ATOM 647 O O . SER A 1 84 ? -8.347 -5.627 -5.312 1.00 90.94 84 SER A O 1
ATOM 649 N N . VAL A 1 85 ? -10.436 -6.446 -5.181 1.00 91.94 85 VAL A N 1
ATOM 650 C CA . VAL A 1 85 ? -10.216 -7.565 -6.112 1.00 91.94 85 VAL A CA 1
ATOM 651 C C . VAL A 1 85 ? -9.865 -7.048 -7.508 1.00 91.94 85 VAL A C 1
ATOM 653 O O . VAL A 1 85 ? -8.894 -7.507 -8.112 1.00 91.94 85 VAL A O 1
ATOM 656 N N . ASN A 1 86 ? -10.599 -6.051 -8.011 1.00 92.88 86 ASN A N 1
ATOM 657 C CA . ASN A 1 86 ? -10.301 -5.430 -9.305 1.00 92.88 86 ASN A CA 1
ATOM 658 C C . ASN A 1 86 ? -8.911 -4.761 -9.318 1.00 92.88 86 ASN A C 1
ATOM 660 O O . ASN A 1 86 ? -8.116 -4.930 -10.249 1.00 92.88 86 ASN A O 1
ATOM 664 N N . PHE A 1 87 ? -8.586 -4.035 -8.246 1.00 90.62 87 PHE A N 1
ATOM 665 C CA . PHE A 1 87 ? -7.279 -3.408 -8.074 1.00 90.62 87 PHE A CA 1
ATOM 666 C C . PHE A 1 87 ? -6.143 -4.443 -8.028 1.00 90.62 87 PHE A C 1
ATOM 668 O O . PHE A 1 87 ? -5.152 -4.296 -8.745 1.00 90.62 87 PHE A O 1
ATOM 675 N N . ALA A 1 88 ? -6.306 -5.520 -7.257 1.00 92.25 88 ALA A N 1
ATOM 676 C CA . ALA A 1 88 ? -5.339 -6.609 -7.163 1.00 92.25 88 ALA A CA 1
ATOM 677 C C . ALA A 1 88 ? -5.116 -7.297 -8.518 1.00 92.25 88 ALA A C 1
ATOM 679 O O . ALA A 1 88 ? -3.971 -7.543 -8.896 1.00 92.25 88 ALA A O 1
ATOM 680 N N . GLY A 1 89 ? -6.183 -7.540 -9.288 1.00 93.50 89 GLY A N 1
ATOM 681 C CA . GLY A 1 89 ? -6.083 -8.090 -10.643 1.00 93.50 89 GLY A CA 1
ATOM 682 C C . GLY A 1 89 ? -5.287 -7.187 -11.588 1.00 93.50 89 GLY A C 1
ATOM 683 O O . GLY A 1 89 ? -4.410 -7.658 -12.314 1.00 93.50 89 GLY A O 1
ATOM 684 N N . THR A 1 90 ? -5.526 -5.875 -11.526 1.00 94.56 90 THR A N 1
ATOM 685 C CA . THR A 1 90 ? -4.782 -4.888 -12.325 1.00 94.56 90 THR A CA 1
ATOM 686 C C . THR A 1 90 ? -3.301 -4.857 -11.940 1.00 94.56 90 THR A C 1
ATOM 688 O O . THR A 1 90 ? -2.434 -4.897 -12.814 1.00 94.56 90 THR A O 1
ATOM 691 N N . LEU A 1 91 ? -2.990 -4.844 -10.639 1.00 93.81 91 LEU A N 1
ATOM 692 C CA . LEU A 1 91 ? -1.609 -4.899 -10.154 1.00 93.81 91 LEU A CA 1
ATOM 693 C C . LEU A 1 91 ? -0.898 -6.189 -10.572 1.00 93.81 91 LEU A C 1
ATOM 695 O O . LEU A 1 91 ? 0.238 -6.125 -11.036 1.00 93.81 91 LEU A O 1
ATOM 699 N N . ALA A 1 92 ? -1.558 -7.342 -10.455 1.00 94.06 92 ALA A N 1
ATOM 700 C CA . ALA A 1 92 ? -0.997 -8.628 -10.861 1.00 94.06 92 ALA A CA 1
ATOM 701 C C . ALA A 1 92 ? -0.687 -8.670 -12.367 1.00 94.06 92 ALA A C 1
ATOM 703 O O . ALA A 1 92 ? 0.376 -9.149 -12.775 1.00 94.06 92 ALA A O 1
ATOM 704 N N . ALA A 1 93 ? -1.576 -8.119 -13.200 1.00 95.19 93 ALA A N 1
ATOM 705 C CA . ALA A 1 93 ? -1.356 -8.009 -14.638 1.00 95.19 93 ALA A CA 1
ATOM 706 C C . ALA A 1 93 ? -0.154 -7.106 -14.964 1.00 95.19 93 ALA A C 1
ATOM 708 O O . ALA A 1 93 ? 0.731 -7.507 -15.724 1.00 95.19 93 ALA A O 1
ATOM 709 N N . ILE A 1 94 ? -0.077 -5.919 -14.348 1.00 93.12 94 ILE A N 1
ATOM 710 C CA . ILE A 1 94 ? 1.055 -4.995 -14.522 1.00 93.12 94 ILE A CA 1
ATOM 711 C C . ILE A 1 94 ? 2.358 -5.656 -14.072 1.00 93.12 94 ILE A C 1
ATOM 713 O O . ILE A 1 94 ? 3.341 -5.628 -14.809 1.00 93.12 94 ILE A O 1
ATOM 717 N N . TRP A 1 95 ? 2.367 -6.285 -12.897 1.00 91.69 95 TRP A N 1
ATOM 718 C CA . TRP A 1 95 ? 3.541 -6.973 -12.366 1.00 91.69 95 TRP A CA 1
ATOM 719 C C . TRP A 1 95 ? 4.044 -8.062 -13.317 1.00 91.69 95 TRP A C 1
ATOM 721 O O . TRP A 1 95 ? 5.244 -8.158 -13.583 1.00 91.69 95 TRP A O 1
ATOM 731 N N . THR A 1 96 ? 3.125 -8.840 -13.893 1.00 93.75 96 THR A N 1
ATOM 732 C CA . THR A 1 96 ? 3.452 -9.878 -14.877 1.00 93.75 96 THR A CA 1
ATOM 733 C C . THR A 1 96 ? 4.092 -9.274 -16.127 1.00 93.75 96 THR A C 1
ATOM 735 O O . THR A 1 96 ? 5.136 -9.747 -16.570 1.00 93.75 96 THR A O 1
ATOM 738 N N . LEU A 1 97 ? 3.520 -8.196 -16.673 1.00 92.12 97 LEU A N 1
ATOM 739 C CA . LEU A 1 97 ? 4.065 -7.513 -17.852 1.00 92.12 97 LEU A CA 1
ATOM 740 C C . LEU A 1 97 ? 5.451 -6.918 -17.588 1.00 92.12 97 LEU A C 1
ATOM 742 O O . LEU A 1 97 ? 6.357 -7.090 -18.404 1.00 92.12 97 LEU A O 1
ATOM 746 N N . VAL A 1 98 ? 5.630 -6.255 -16.443 1.00 89.75 98 VAL A N 1
ATOM 747 C CA . VAL A 1 98 ? 6.924 -5.697 -16.029 1.00 89.75 98 VAL A CA 1
ATOM 748 C C . VAL A 1 98 ? 7.963 -6.809 -15.901 1.00 89.75 98 VAL A C 1
ATOM 750 O O . VAL A 1 98 ? 9.058 -6.669 -16.438 1.00 89.75 98 VAL A O 1
ATOM 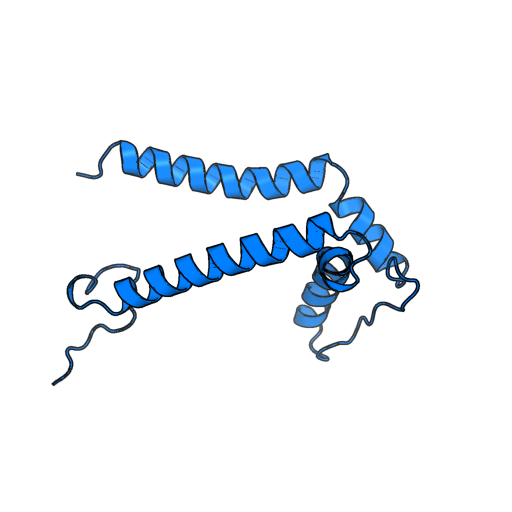753 N N . SER A 1 99 ? 7.611 -7.930 -15.267 1.00 89.56 99 SER A N 1
ATOM 754 C CA . SER A 1 99 ? 8.504 -9.087 -15.106 1.00 89.56 99 SER A CA 1
ATOM 755 C C . SER A 1 99 ? 8.893 -9.709 -16.451 1.00 89.56 99 SER A C 1
ATOM 757 O O . SER A 1 99 ? 10.062 -10.008 -16.687 1.00 89.56 99 SER A O 1
ATOM 759 N N . LEU A 1 100 ? 7.934 -9.864 -17.370 1.00 90.19 100 LEU A N 1
ATOM 760 C CA . LEU A 1 100 ? 8.199 -10.384 -18.713 1.00 90.19 100 LEU A CA 1
ATOM 761 C C . LEU A 1 100 ? 9.134 -9.462 -19.506 1.00 90.19 100 LEU A C 1
ATOM 763 O O . LEU A 1 100 ? 10.099 -9.935 -20.107 1.00 90.19 100 LEU A O 1
ATOM 767 N N . GLU A 1 101 ? 8.893 -8.148 -19.485 1.00 88.75 101 GLU A N 1
ATOM 768 C CA . GLU A 1 101 ? 9.761 -7.183 -20.169 1.00 88.75 101 GLU A CA 1
ATOM 769 C C . GLU A 1 101 ? 11.156 -7.131 -19.530 1.00 88.75 101 GLU A C 1
ATOM 771 O O . GLU A 1 101 ? 12.165 -7.070 -20.234 1.00 88.75 101 GLU A O 1
ATOM 776 N N . ALA A 1 102 ? 11.234 -7.237 -18.206 1.00 86.94 102 ALA A N 1
ATOM 777 C CA . ALA A 1 102 ? 12.477 -7.310 -17.448 1.00 86.94 102 ALA A CA 1
ATOM 778 C C . ALA A 1 102 ? 13.344 -8.535 -17.796 1.00 86.94 102 ALA A C 1
ATOM 780 O O . ALA A 1 102 ? 14.572 -8.470 -17.723 1.00 86.94 102 ALA A O 1
ATOM 781 N N . MET A 1 103 ? 12.721 -9.646 -18.200 1.00 85.69 103 MET A N 1
ATOM 782 C CA . MET A 1 103 ? 13.408 -10.867 -18.640 1.00 85.69 103 MET A CA 1
ATOM 783 C C . MET A 1 103 ? 13.712 -10.888 -20.145 1.00 85.69 103 MET A C 1
ATOM 785 O O . MET A 1 103 ? 14.517 -11.702 -20.608 1.00 85.69 103 MET A O 1
ATOM 789 N N . ARG A 1 104 ? 13.075 -10.019 -20.939 1.00 86.69 104 ARG A N 1
ATOM 790 C CA . ARG A 1 104 ? 13.227 -10.000 -22.397 1.00 86.69 104 ARG A CA 1
ATOM 791 C C . ARG A 1 104 ? 14.657 -9.619 -22.782 1.00 86.69 104 ARG A C 1
ATOM 793 O O . ARG A 1 104 ? 15.175 -8.601 -22.351 1.00 86.69 104 ARG A O 1
ATOM 800 N N . ALA A 1 105 ? 15.285 -10.357 -23.699 1.00 76.94 105 ALA A N 1
ATOM 801 C CA . ALA A 1 105 ? 16.671 -10.080 -24.109 1.00 76.94 105 ALA A CA 1
ATOM 802 C C . ALA A 1 105 ? 16.906 -8.638 -24.621 1.00 76.94 105 ALA A C 1
ATOM 804 O O . ALA A 1 105 ? 18.008 -8.110 -24.500 1.00 76.94 105 ALA A O 1
ATOM 805 N N . GLY A 1 106 ? 15.870 -7.987 -25.163 1.00 77.06 106 GLY A N 1
ATOM 806 C CA . GLY A 1 106 ? 15.924 -6.594 -25.615 1.00 77.06 106 GLY A CA 1
ATOM 807 C C . GLY A 1 106 ? 15.817 -5.534 -24.509 1.00 77.06 106 GLY A C 1
ATOM 808 O O . GLY A 1 106 ? 15.859 -4.348 -24.832 1.00 77.06 106 GLY A O 1
ATOM 809 N N . SER A 1 107 ? 15.656 -5.923 -23.241 1.00 80.25 107 SER A N 1
ATOM 810 C CA . SER A 1 107 ? 15.716 -5.015 -22.090 1.00 80.25 107 SER A CA 1
ATOM 811 C C . SER A 1 107 ? 17.099 -4.962 -21.434 1.00 80.25 107 SER A C 1
ATOM 813 O O . SER A 1 107 ? 17.296 -4.151 -20.532 1.00 80.25 107 SER A O 1
ATOM 815 N N . ARG A 1 108 ? 18.083 -5.738 -21.923 1.00 77.94 108 ARG A N 1
ATOM 816 C CA . ARG A 1 108 ? 19.480 -5.694 -21.452 1.00 77.94 108 ARG A CA 1
ATOM 817 C C . ARG A 1 108 ? 20.024 -4.263 -21.426 1.00 77.94 108 ARG A C 1
ATOM 819 O O . ARG A 1 108 ? 19.827 -3.496 -22.370 1.00 77.94 108 ARG A O 1
ATOM 826 N N . GLY A 1 109 ? 20.692 -3.911 -20.328 1.00 74.62 109 GLY A N 1
ATOM 827 C CA . GLY A 1 109 ? 21.221 -2.566 -20.085 1.00 74.62 109 GLY A CA 1
ATOM 828 C C . GLY A 1 109 ? 20.176 -1.504 -19.711 1.00 74.62 109 GLY A C 1
ATOM 829 O O . GLY A 1 109 ? 20.537 -0.340 -19.554 1.00 74.62 109 GLY A O 1
ATOM 830 N N . ARG A 1 110 ? 18.890 -1.860 -19.562 1.00 80.75 110 ARG A N 1
ATOM 831 C CA . ARG A 1 110 ? 17.846 -0.964 -19.029 1.00 80.75 110 ARG A CA 1
ATOM 832 C C . ARG A 1 110 ? 17.643 -1.204 -17.534 1.00 80.75 110 ARG A C 1
ATOM 834 O O . ARG A 1 110 ? 17.866 -2.303 -17.043 1.00 80.75 110 ARG A O 1
ATOM 841 N N . LEU A 1 111 ? 17.121 -0.192 -16.835 1.00 78.19 111 LEU A N 1
ATOM 842 C CA . LEU A 1 111 ? 16.867 -0.214 -15.382 1.00 78.19 111 LEU A CA 1
ATOM 843 C C . LEU A 1 111 ? 15.974 -1.369 -14.903 1.00 78.19 111 LEU A C 1
ATOM 845 O O . LEU A 1 111 ? 16.026 -1.738 -13.739 1.00 78.19 111 LEU A O 1
ATOM 849 N N . ILE A 1 112 ? 15.146 -1.916 -15.789 1.00 81.06 112 ILE A N 1
ATOM 850 C CA . ILE A 1 112 ? 14.208 -2.995 -15.473 1.00 81.06 112 ILE A CA 1
ATOM 851 C C . ILE A 1 112 ? 14.805 -4.395 -15.659 1.00 81.06 112 ILE A C 1
ATOM 853 O O . ILE A 1 112 ? 14.130 -5.363 -15.349 1.00 81.06 112 ILE A O 1
ATOM 857 N N . ALA A 1 113 ? 16.016 -4.540 -16.204 1.00 83.69 113 ALA A N 1
ATOM 858 C CA . ALA A 1 113 ? 16.562 -5.853 -16.537 1.00 83.69 113 ALA A CA 1
ATOM 859 C C . ALA A 1 113 ? 16.873 -6.679 -15.278 1.00 83.69 113 ALA A C 1
ATOM 861 O O . ALA A 1 113 ? 17.613 -6.228 -14.407 1.00 83.69 113 ALA A O 1
ATOM 862 N N . ILE A 1 114 ? 16.354 -7.911 -15.208 1.00 76.31 114 ILE A N 1
ATOM 863 C CA . ILE A 1 114 ? 16.618 -8.828 -14.081 1.00 76.31 114 ILE A CA 1
ATOM 864 C C . ILE A 1 114 ? 17.915 -9.632 -14.292 1.00 76.31 114 ILE A C 1
ATOM 866 O O . ILE A 1 114 ? 18.596 -9.964 -13.324 1.00 76.31 114 ILE A O 1
ATOM 870 N N . TYR A 1 115 ? 18.304 -9.919 -15.541 1.00 67.25 115 TYR A N 1
ATOM 871 C CA . TYR A 1 115 ? 19.529 -10.668 -15.847 1.00 67.25 115 TYR A CA 1
ATOM 872 C C . TYR A 1 115 ? 20.344 -10.001 -16.958 1.00 67.25 115 TYR A C 1
ATOM 874 O O . TYR A 1 115 ? 19.821 -9.693 -18.028 1.00 67.25 115 TYR A O 1
ATOM 882 N N . ASP A 1 116 ? 21.647 -9.844 -16.716 1.00 59.81 116 ASP A N 1
ATOM 883 C CA . ASP A 1 116 ? 22.590 -9.241 -17.671 1.00 59.81 116 ASP A CA 1
ATOM 884 C C . ASP A 1 116 ? 23.344 -10.287 -18.520 1.00 59.81 116 ASP A C 1
ATOM 886 O O . ASP A 1 116 ? 23.859 -9.992 -19.598 1.00 59.81 116 ASP A O 1
ATOM 890 N N . LYS A 1 117 ? 23.381 -11.558 -18.086 1.00 53.16 117 LYS A N 1
ATOM 891 C CA . LYS A 1 117 ? 24.109 -12.620 -18.801 1.00 53.16 117 LYS A CA 1
ATOM 892 C C . LYS A 1 117 ? 23.225 -13.365 -19.813 1.00 53.16 117 LYS A C 1
ATOM 894 O O . LYS A 1 117 ? 22.097 -13.727 -19.483 1.00 53.16 117 LYS A O 1
ATOM 899 N N . PRO A 1 118 ? 23.724 -13.645 -21.033 1.00 52.62 118 PRO A N 1
ATOM 900 C CA . PRO A 1 118 ? 23.023 -14.501 -21.982 1.00 52.62 118 PRO A CA 1
ATOM 901 C C . PRO A 1 118 ? 22.960 -15.946 -21.469 1.00 52.62 118 PRO A C 1
ATOM 903 O O . PRO A 1 118 ? 23.930 -16.449 -20.900 1.00 52.62 118 PRO A O 1
ATOM 906 N N . TRP A 1 119 ? 21.821 -16.607 -21.698 1.00 58.50 119 TRP A N 1
ATOM 907 C CA . TRP A 1 119 ? 21.731 -18.066 -21.652 1.00 58.50 119 TRP A CA 1
ATOM 908 C C . TRP A 1 119 ? 22.773 -18.619 -22.632 1.00 58.50 119 TRP A C 1
ATOM 910 O O . TRP A 1 119 ? 22.822 -18.164 -23.778 1.00 58.50 119 TRP A O 1
ATOM 920 N N . LYS A 1 120 ? 23.662 -19.485 -22.135 1.00 48.12 120 LYS A N 1
ATOM 921 C CA . LYS A 1 120 ? 24.642 -20.196 -22.963 1.00 48.12 120 LYS A CA 1
ATOM 922 C C . LYS A 1 120 ? 23.940 -21.136 -23.931 1.00 48.12 120 LYS A C 1
ATOM 924 O O . LYS A 1 120 ? 22.916 -21.719 -23.512 1.00 48.12 120 LYS A O 1
#

Radius of gyration: 20.04 Å; chains: 1; bounding box: 44×36×48 Å